Protein AF-A0A972THI5-F1 (afdb_monomer_lite)

Radius of gyration: 24.06 Å; chains: 1; bounding box: 46×53×77 Å

Sequence (154 aa):
IMILATMARWTAFFGGGSQDNEDGGGRGAIGLIAMSILAPIAAMLIQMAISRSREYLADATGARLAGNPEGLANALEKLGALSRRLPLKANPSTAHMFIVNPLSGGSMMNLFSTHPPLQERIARLRDGKTDLPIEGEEDRGRKEAEAMWRHLSK

Foldseek 3Di:
DVVVVVVVVCCCVLVVPDDDDDPDPPPSVVVSVVCVVVVVVVVLVVLLVVLAVVVLLVLLVVCVVVVHLLVSLVVLVVVQVVLLVDQDPDDPVCQQVDPDRSDPDDDVVCSVHSYHPSVVSSVCSVVVVSVDPCPVVVVVVVVVVVVVVVVVVD

Secondary structure (DSSP, 8-state):
-HHHHHHHHHHHHHHTT-S--SS-TTHHHHHHHHHHHHHHHHHHHHHHHHHHHHHHHHHHHHHHHHT-HHHHHHHHHHHHHHHHHS-----GGGGGGSSS------GGGGSS-SS--HHHHHHHHHTT----TTHHHHHHHHHHHHHHHHHHT-

pLDDT: mean 74.89, std 13.31, range [41.81, 92.62]

Structure (mmCIF, N/CA/C/O backbone):
data_AF-A0A972THI5-F1
#
_entry.id   AF-A0A972THI5-F1
#
loop_
_atom_site.group_PDB
_atom_site.id
_atom_site.type_symbol
_atom_site.label_atom_id
_atom_site.label_alt_id
_atom_site.label_comp_id
_atom_site.label_asym_id
_atom_site.label_entity_id
_atom_site.label_seq_id
_atom_site.pdbx_PDB_ins_code
_atom_site.Cartn_x
_atom_site.Cartn_y
_atom_site.Cartn_z
_atom_site.occupancy
_atom_site.B_iso_or_equiv
_atom_site.auth_seq_id
_atom_site.auth_comp_id
_atom_site.auth_asym_id
_atom_site.auth_atom_id
_atom_site.pdbx_PDB_model_num
ATOM 1 N N . ILE A 1 1 ? 27.566 -4.077 -4.478 1.00 56.78 1 ILE A N 1
ATOM 2 C CA . ILE A 1 1 ? 28.054 -5.416 -4.903 1.00 56.78 1 ILE A CA 1
ATOM 3 C C . ILE A 1 1 ? 26.961 -6.190 -5.653 1.00 56.78 1 ILE A C 1
ATOM 5 O O . ILE A 1 1 ? 27.181 -6.514 -6.811 1.00 56.78 1 ILE A O 1
ATOM 9 N N . MET A 1 2 ? 25.756 -6.370 -5.089 1.00 74.44 2 MET A N 1
ATOM 10 C CA . MET A 1 2 ? 24.637 -7.061 -5.770 1.00 74.44 2 MET A CA 1
ATOM 11 C C . MET A 1 2 ? 24.221 -6.442 -7.116 1.00 74.44 2 MET A C 1
ATOM 13 O O . MET A 1 2 ? 23.937 -7.171 -8.052 1.00 74.44 2 MET A O 1
ATOM 17 N N . ILE A 1 3 ? 24.243 -5.111 -7.253 1.00 72.81 3 ILE A N 1
ATOM 18 C CA . ILE A 1 3 ? 23.869 -4.424 -8.505 1.00 72.81 3 ILE A CA 1
ATOM 19 C C . ILE A 1 3 ? 24.791 -4.791 -9.673 1.00 72.81 3 ILE A C 1
ATOM 21 O O . ILE A 1 3 ? 24.296 -5.058 -10.761 1.00 72.81 3 ILE A O 1
ATOM 25 N N . LEU A 1 4 ? 26.105 -4.881 -9.447 1.00 70.62 4 LEU A N 1
ATOM 26 C CA . LEU A 1 4 ? 27.063 -5.262 -10.492 1.00 70.62 4 LEU A CA 1
ATOM 27 C C . LEU A 1 4 ? 26.907 -6.733 -10.893 1.00 70.62 4 LEU A C 1
ATOM 29 O O . LEU A 1 4 ? 26.981 -7.046 -12.074 1.00 70.62 4 LEU A O 1
ATOM 33 N N . ALA A 1 5 ? 26.628 -7.619 -9.931 1.00 77.25 5 ALA A N 1
ATOM 34 C CA . ALA A 1 5 ? 26.352 -9.030 -10.201 1.00 77.25 5 ALA A CA 1
ATOM 35 C C . ALA A 1 5 ? 25.033 -9.221 -10.966 1.00 77.25 5 ALA A C 1
ATOM 37 O O . ALA A 1 5 ? 24.966 -10.013 -11.903 1.00 77.25 5 ALA A O 1
ATOM 38 N N . THR A 1 6 ? 23.998 -8.457 -10.607 1.00 75.62 6 THR A N 1
ATOM 39 C CA . THR A 1 6 ? 22.728 -8.427 -11.333 1.00 75.62 6 THR A CA 1
ATOM 40 C C . THR A 1 6 ? 22.963 -7.923 -12.750 1.00 75.62 6 THR A C 1
ATOM 42 O O . THR A 1 6 ? 22.616 -8.629 -13.687 1.00 75.62 6 THR A O 1
ATOM 45 N N . MET A 1 7 ? 23.630 -6.778 -12.925 1.00 72.62 7 MET A N 1
ATOM 46 C CA . MET A 1 7 ? 23.964 -6.244 -14.248 1.00 72.62 7 MET A CA 1
ATOM 47 C C . MET A 1 7 ? 24.742 -7.265 -15.076 1.00 72.62 7 MET A C 1
ATOM 49 O O . MET A 1 7 ? 24.259 -7.614 -16.138 1.00 72.62 7 MET A O 1
ATOM 53 N N . ALA A 1 8 ? 25.835 -7.840 -14.567 1.00 78.38 8 ALA A N 1
ATOM 54 C CA . ALA A 1 8 ? 26.617 -8.859 -15.270 1.00 78.38 8 ALA A CA 1
ATOM 55 C C . ALA A 1 8 ? 25.803 -10.114 -15.639 1.00 78.38 8 ALA A C 1
ATOM 57 O O . ALA A 1 8 ? 25.977 -10.656 -16.727 1.00 78.38 8 ALA A O 1
ATOM 58 N N . ARG A 1 9 ? 24.881 -10.560 -14.772 1.00 72.69 9 ARG A N 1
ATOM 59 C CA . ARG A 1 9 ? 23.962 -11.672 -15.063 1.00 72.69 9 ARG A CA 1
ATOM 60 C C . ARG A 1 9 ? 23.017 -11.319 -16.210 1.00 72.69 9 ARG A C 1
ATOM 62 O O . ARG A 1 9 ? 22.859 -12.129 -17.116 1.00 72.69 9 ARG A O 1
ATOM 69 N N . TRP A 1 10 ? 22.420 -10.127 -16.205 1.00 72.38 10 TRP A N 1
ATOM 70 C CA . TRP A 1 10 ? 21.588 -9.669 -17.321 1.00 72.38 10 TRP A CA 1
ATOM 71 C C . TRP A 1 10 ? 22.442 -9.484 -18.590 1.00 72.38 10 TRP A C 1
ATOM 73 O O . TRP A 1 10 ? 22.046 -9.946 -19.650 1.00 72.38 10 TRP A O 1
ATOM 83 N N . THR A 1 11 ? 23.663 -8.952 -18.513 1.00 68.44 11 THR A N 1
ATOM 84 C CA . THR A 1 11 ? 24.560 -8.841 -19.679 1.00 68.44 11 THR A CA 1
ATOM 85 C C . THR A 1 11 ? 24.966 -10.204 -20.242 1.00 68.44 11 THR A C 1
ATOM 87 O O . THR A 1 11 ? 25.082 -10.344 -21.450 1.00 68.44 11 THR A O 1
ATOM 90 N N . ALA A 1 12 ? 25.139 -11.232 -19.411 1.00 72.50 12 ALA A N 1
ATOM 91 C CA . ALA A 1 12 ? 25.428 -12.588 -19.878 1.00 72.50 12 ALA A CA 1
ATOM 92 C C . ALA A 1 12 ? 24.200 -13.256 -20.523 1.00 72.50 12 ALA A C 1
ATOM 94 O O . ALA A 1 12 ? 24.323 -13.877 -21.574 1.00 72.50 12 ALA A O 1
ATOM 95 N N . PHE A 1 13 ? 23.007 -13.087 -19.940 1.00 66.00 13 PHE A N 1
ATOM 96 C CA . PHE A 1 13 ? 21.758 -13.636 -20.487 1.00 66.00 13 PHE A CA 1
ATOM 97 C C . PHE A 1 13 ? 21.256 -12.898 -21.744 1.00 66.00 13 PHE A C 1
ATOM 99 O O . PHE A 1 13 ? 20.656 -13.530 -22.608 1.00 66.00 13 PHE A O 1
ATOM 106 N N . PHE A 1 14 ? 21.494 -11.585 -21.859 1.00 65.62 14 PHE A N 1
ATOM 107 C CA . PHE A 1 14 ? 20.997 -10.734 -22.956 1.00 65.62 14 PHE A CA 1
ATOM 108 C C . PHE A 1 14 ? 22.078 -10.276 -23.945 1.00 65.62 14 PHE A C 1
ATOM 110 O O . PHE A 1 14 ? 21.753 -9.822 -25.035 1.00 65.62 14 PHE A O 1
ATOM 117 N N . GLY A 1 15 ? 23.356 -10.376 -23.586 1.00 57.19 15 GLY A N 1
ATOM 118 C CA . GLY A 1 15 ? 24.498 -9.976 -24.417 1.00 57.19 15 GLY A CA 1
ATOM 119 C C . GLY A 1 15 ? 25.431 -11.127 -24.806 1.00 57.19 15 GLY A C 1
ATOM 120 O O . GLY A 1 15 ? 26.297 -10.936 -25.651 1.00 57.19 15 GLY A O 1
ATOM 121 N N . GLY A 1 16 ? 25.251 -12.332 -24.253 1.00 54.84 16 GLY A N 1
ATOM 122 C CA . GLY A 1 16 ? 26.074 -13.517 -24.539 1.00 54.84 16 GLY A CA 1
ATOM 123 C C . GLY A 1 16 ? 25.709 -14.277 -25.821 1.00 54.84 16 GLY A C 1
ATOM 124 O O . GLY A 1 16 ? 25.916 -15.482 -25.883 1.00 54.84 16 GLY A O 1
ATOM 125 N N . GLY A 1 17 ? 25.119 -13.605 -26.815 1.00 56.00 17 GLY A N 1
ATOM 126 C CA .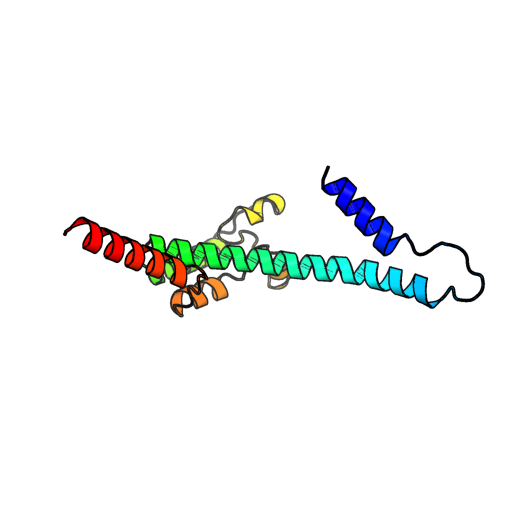 GLY A 1 17 ? 24.663 -14.204 -28.078 1.00 56.00 17 GLY A CA 1
ATOM 127 C C . GLY A 1 17 ? 25.546 -13.914 -29.295 1.00 56.00 17 GLY A C 1
ATOM 128 O O . GLY A 1 17 ? 25.106 -14.165 -30.412 1.00 56.00 17 GLY A O 1
ATOM 129 N N . SER A 1 18 ? 26.752 -13.374 -29.103 1.00 51.00 18 SER A N 1
ATOM 130 C CA . SER A 1 18 ? 27.731 -13.175 -30.179 1.00 51.00 18 SER A CA 1
ATOM 131 C C . SER A 1 18 ? 28.964 -14.018 -29.906 1.00 51.00 18 SER A C 1
ATOM 133 O O . SER A 1 18 ? 29.990 -13.510 -29.461 1.00 51.00 18 SER A O 1
ATOM 135 N N . GLN A 1 19 ? 28.857 -15.316 -30.156 1.00 61.16 19 GLN A N 1
ATOM 136 C CA . GLN A 1 19 ? 30.035 -16.123 -30.413 1.00 61.16 19 GLN A CA 1
ATOM 137 C C . GLN A 1 19 ? 29.778 -16.866 -31.712 1.00 61.16 19 GLN A C 1
ATOM 139 O O . GLN A 1 19 ? 28.827 -17.639 -31.785 1.00 61.16 19 GLN A O 1
ATOM 144 N N . ASP A 1 20 ? 30.563 -16.489 -32.722 1.00 57.47 20 ASP A N 1
ATOM 145 C CA . ASP A 1 20 ? 30.874 -17.220 -33.945 1.00 57.47 20 ASP A CA 1
ATOM 146 C C . ASP A 1 20 ? 29.826 -18.234 -34.380 1.00 57.47 20 ASP A C 1
ATOM 148 O O . ASP A 1 20 ? 29.766 -19.322 -33.824 1.00 57.47 20 ASP A O 1
ATOM 152 N N . ASN A 1 21 ? 29.036 -17.895 -35.395 1.00 41.81 21 ASN A N 1
ATOM 153 C CA . ASN A 1 21 ? 28.734 -18.810 -36.492 1.00 41.81 21 ASN A CA 1
ATOM 154 C C . ASN A 1 21 ? 28.074 -18.003 -37.610 1.00 41.81 21 ASN A C 1
ATOM 156 O O . ASN A 1 21 ? 27.011 -17.395 -37.441 1.00 41.81 21 ASN A O 1
ATOM 160 N N . GLU A 1 22 ? 28.755 -17.989 -38.750 1.00 51.88 22 GLU A N 1
ATOM 161 C CA . GLU A 1 22 ? 28.156 -17.753 -40.053 1.00 51.88 22 GLU A CA 1
ATOM 162 C C . GLU A 1 22 ? 26.862 -18.591 -40.177 1.00 51.88 22 GLU A C 1
ATOM 164 O O . GL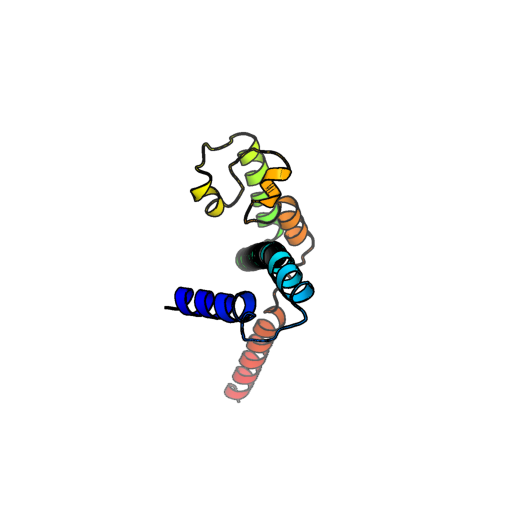U A 1 22 ? 26.774 -19.708 -39.673 1.00 51.88 22 GLU A O 1
ATOM 169 N N . ASP A 1 23 ? 25.836 -18.014 -40.803 1.00 46.16 23 ASP A N 1
ATOM 170 C CA . ASP A 1 23 ? 24.549 -18.649 -41.133 1.00 46.16 23 ASP A CA 1
ATOM 171 C C . ASP A 1 23 ? 23.520 -18.845 -39.997 1.00 46.16 23 ASP A C 1
ATOM 173 O O . ASP A 1 23 ? 23.148 -19.949 -39.605 1.00 46.16 23 ASP A O 1
ATOM 177 N N . GLY A 1 24 ? 22.920 -17.736 -39.538 1.00 46.09 24 GLY A N 1
ATOM 178 C CA . GLY A 1 24 ? 21.673 -17.803 -38.749 1.00 46.09 24 GLY A CA 1
ATOM 179 C C . GLY A 1 24 ? 21.179 -16.519 -38.066 1.00 46.09 24 GLY A C 1
ATOM 180 O O . GLY A 1 24 ? 20.228 -16.568 -37.282 1.00 46.09 24 GLY A O 1
ATOM 181 N N . GLY A 1 25 ? 21.792 -15.364 -38.346 1.00 45.84 25 GLY A N 1
ATOM 182 C CA . GLY A 1 25 ? 21.724 -14.127 -37.545 1.00 45.84 25 GLY A CA 1
ATOM 183 C C . GLY A 1 25 ? 20.392 -13.362 -37.442 1.00 45.84 25 GLY A C 1
ATOM 184 O O . GLY A 1 25 ? 20.380 -12.256 -36.912 1.00 45.84 25 GLY A O 1
ATOM 185 N N . GLY A 1 26 ? 19.259 -13.899 -37.903 1.00 51.91 26 GLY A N 1
ATOM 186 C CA . GLY A 1 26 ? 17.970 -13.189 -37.846 1.00 51.91 26 GLY A CA 1
ATOM 187 C C . GLY A 1 26 ? 17.167 -13.416 -36.559 1.00 51.91 26 GLY A C 1
ATOM 188 O O . GLY A 1 26 ? 16.521 -12.505 -36.049 1.00 51.91 26 GLY A O 1
ATOM 189 N N . ARG A 1 27 ? 17.193 -14.636 -36.005 1.00 55.34 27 ARG A N 1
ATOM 190 C CA . ARG A 1 27 ? 16.281 -15.035 -34.911 1.00 55.34 27 ARG A CA 1
ATOM 191 C C . ARG A 1 27 ? 16.797 -14.679 -33.514 1.00 55.34 27 ARG A C 1
ATOM 193 O O . ARG A 1 27 ? 15.994 -14.326 -32.654 1.00 55.34 27 ARG A O 1
ATOM 200 N N . GLY A 1 28 ? 18.115 -14.709 -33.303 1.00 66.06 28 GLY A N 1
ATOM 201 C CA . GLY A 1 28 ? 18.739 -14.333 -32.028 1.00 66.06 28 GLY A CA 1
ATOM 202 C C . GLY A 1 28 ? 18.599 -12.840 -31.720 1.00 66.06 28 GLY A C 1
ATOM 203 O O . GLY A 1 28 ? 18.157 -12.473 -30.636 1.00 66.06 28 GLY A O 1
ATOM 204 N N . ALA A 1 29 ? 18.868 -11.976 -32.703 1.00 71.31 29 ALA A N 1
ATOM 205 C CA . ALA A 1 29 ? 18.761 -10.525 -32.540 1.00 71.31 29 ALA A CA 1
ATOM 206 C C . ALA A 1 29 ? 17.316 -10.064 -32.264 1.00 71.31 29 ALA A C 1
ATOM 208 O O . ALA A 1 29 ? 17.086 -9.247 -31.374 1.00 71.31 29 ALA A O 1
ATOM 209 N N . ILE A 1 30 ? 16.328 -10.635 -32.965 1.00 79.06 30 ILE A N 1
ATOM 210 C CA . ILE A 1 30 ? 14.905 -10.337 -32.729 1.00 79.06 30 ILE A CA 1
ATOM 211 C C . ILE A 1 30 ? 14.469 -10.815 -31.337 1.00 79.06 30 ILE A C 1
ATOM 213 O O . ILE A 1 30 ? 13.755 -10.093 -30.644 1.00 79.06 30 ILE A O 1
ATOM 217 N N . GLY A 1 31 ? 14.924 -11.994 -30.896 1.00 79.81 31 GLY A N 1
ATOM 218 C CA . GLY A 1 31 ? 14.641 -12.507 -29.553 1.00 79.81 31 GLY A CA 1
ATOM 219 C C . GLY A 1 31 ? 15.201 -11.614 -28.441 1.00 79.81 31 GLY A C 1
ATOM 220 O O . GLY A 1 31 ? 14.508 -11.346 -27.459 1.00 79.81 31 GLY A O 1
ATOM 221 N N . LEU A 1 32 ? 16.417 -11.089 -28.622 1.00 79.00 32 LEU A N 1
ATOM 222 C CA . LEU A 1 32 ? 17.039 -10.157 -27.678 1.00 79.00 32 LEU A CA 1
ATOM 223 C C . LEU A 1 32 ? 16.296 -8.815 -27.607 1.00 79.00 32 LEU A C 1
ATOM 225 O O . LEU A 1 32 ? 16.068 -8.304 -26.512 1.00 79.00 32 LEU A O 1
ATOM 229 N N . ILE A 1 33 ? 15.858 -8.272 -28.748 1.00 81.31 33 ILE A N 1
ATOM 230 C CA . ILE A 1 33 ? 15.051 -7.040 -28.797 1.00 81.31 33 ILE A CA 1
ATOM 231 C C . ILE A 1 33 ? 13.667 -7.261 -28.172 1.00 81.31 33 ILE A C 1
ATOM 233 O O . ILE A 1 33 ? 13.185 -6.424 -27.413 1.00 81.31 33 ILE A O 1
ATOM 237 N N . ALA A 1 34 ? 13.021 -8.396 -28.443 1.00 85.31 34 ALA A N 1
ATOM 238 C CA . ALA A 1 34 ? 11.735 -8.715 -27.832 1.00 85.31 34 ALA A CA 1
ATOM 239 C C . ALA A 1 34 ? 11.857 -8.808 -26.303 1.00 85.31 34 ALA A C 1
ATOM 241 O O . ALA A 1 34 ? 11.040 -8.245 -25.572 1.00 85.31 34 ALA A O 1
ATOM 242 N N . MET A 1 35 ? 12.907 -9.462 -25.801 1.00 82.75 35 MET A N 1
ATOM 243 C CA . MET A 1 35 ? 13.116 -9.584 -24.362 1.00 82.75 35 MET A CA 1
ATOM 244 C C . MET A 1 35 ? 13.554 -8.286 -23.685 1.00 82.75 35 MET A C 1
ATOM 246 O O . MET A 1 35 ? 13.192 -8.078 -22.528 1.00 82.75 35 MET A O 1
ATOM 250 N N . SER A 1 36 ? 14.268 -7.389 -24.370 1.00 81.31 36 SER A N 1
ATOM 251 C CA . SER A 1 36 ? 14.639 -6.088 -23.796 1.00 81.31 36 SER A CA 1
ATOM 252 C C . SER A 1 36 ? 13.422 -5.206 -23.494 1.00 81.31 36 SER A C 1
ATOM 254 O O . SER A 1 36 ? 13.486 -4.369 -22.597 1.00 81.31 36 SER A O 1
ATOM 256 N N . ILE A 1 37 ? 12.297 -5.437 -24.181 1.00 85.44 37 ILE A N 1
ATOM 257 C CA . ILE A 1 37 ? 11.011 -4.774 -23.927 1.00 85.44 37 ILE A CA 1
ATOM 258 C C . ILE A 1 37 ? 10.169 -5.572 -22.924 1.00 85.44 37 ILE A C 1
ATOM 260 O O . ILE A 1 37 ? 9.610 -5.004 -21.985 1.00 85.44 37 ILE A O 1
ATOM 264 N N . LEU A 1 38 ? 10.075 -6.894 -23.096 1.00 88.12 38 LEU A N 1
ATOM 265 C CA . LEU A 1 38 ? 9.214 -7.737 -22.262 1.00 88.12 38 LEU A CA 1
ATOM 266 C C . LEU A 1 38 ? 9.730 -7.886 -20.826 1.00 88.12 38 LEU A C 1
ATOM 268 O O . LEU A 1 38 ? 8.926 -7.890 -19.893 1.00 88.12 38 LEU A O 1
ATOM 272 N N . ALA A 1 39 ? 11.046 -7.984 -20.622 1.00 86.56 39 ALA A N 1
ATOM 273 C CA . ALA A 1 39 ? 11.615 -8.199 -19.294 1.00 86.56 39 ALA A CA 1
ATOM 274 C C . ALA A 1 39 ? 11.348 -7.026 -18.325 1.00 86.56 39 ALA A C 1
ATOM 276 O O . ALA A 1 39 ? 10.889 -7.296 -17.212 1.00 86.56 39 ALA A O 1
ATOM 277 N N . PRO A 1 40 ? 11.527 -5.740 -18.702 1.00 82.50 40 PRO A N 1
ATOM 278 C CA . PRO A 1 40 ? 11.138 -4.614 -17.851 1.00 82.50 40 PRO A CA 1
ATOM 279 C C . PRO A 1 40 ? 9.646 -4.594 -17.511 1.00 82.50 40 PRO A C 1
ATOM 281 O O . PRO A 1 40 ? 9.290 -4.349 -16.361 1.00 82.50 40 PRO A O 1
ATOM 284 N N . ILE A 1 41 ? 8.770 -4.905 -18.472 1.00 87.06 41 ILE A N 1
ATOM 285 C CA . ILE A 1 41 ? 7.318 -4.956 -18.238 1.00 87.06 41 ILE A CA 1
ATOM 286 C C . ILE A 1 41 ? 6.986 -6.054 -17.223 1.00 87.06 41 ILE A C 1
ATOM 288 O O . ILE A 1 41 ? 6.270 -5.806 -16.252 1.00 87.06 41 ILE A O 1
ATOM 292 N N . ALA A 1 42 ? 7.545 -7.254 -17.399 1.00 87.44 42 ALA A N 1
ATOM 293 C CA . ALA A 1 42 ? 7.367 -8.353 -16.456 1.00 87.44 42 ALA A CA 1
ATOM 294 C C . ALA A 1 42 ? 7.882 -7.982 -15.055 1.00 87.44 42 ALA A C 1
ATOM 296 O O . ALA A 1 42 ? 7.184 -8.196 -14.063 1.00 87.44 42 ALA A O 1
ATOM 297 N N . ALA A 1 43 ? 9.062 -7.362 -14.967 1.00 85.06 43 ALA A N 1
ATOM 298 C CA . ALA A 1 43 ? 9.628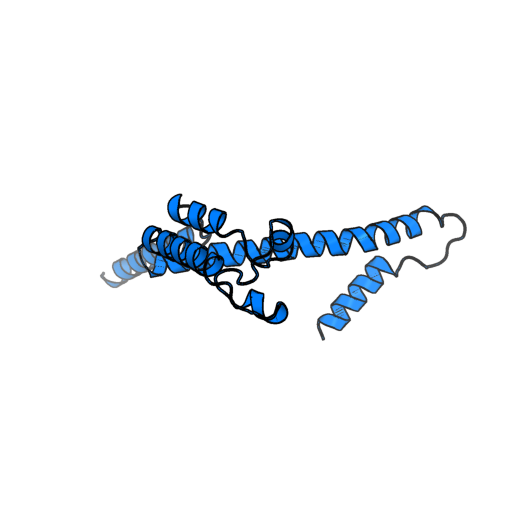 -6.894 -13.707 1.00 85.06 43 ALA A CA 1
ATOM 299 C C . ALA A 1 43 ? 8.729 -5.851 -13.019 1.00 85.06 43 ALA A C 1
ATOM 301 O O . ALA A 1 43 ? 8.472 -5.971 -11.822 1.00 85.06 43 ALA A O 1
ATOM 302 N N . MET A 1 44 ? 8.187 -4.881 -13.766 1.00 83.00 44 MET A N 1
ATOM 303 C CA . MET A 1 44 ? 7.239 -3.888 -13.245 1.00 83.00 44 MET A CA 1
ATOM 304 C C . MET A 1 44 ? 5.971 -4.547 -12.691 1.00 83.00 44 MET A C 1
ATOM 306 O O . MET A 1 44 ? 5.531 -4.210 -11.591 1.00 83.00 44 MET A O 1
ATOM 310 N N . LEU A 1 45 ? 5.390 -5.510 -13.416 1.00 84.12 45 LEU A N 1
ATOM 311 C CA . LEU A 1 45 ? 4.196 -6.237 -12.970 1.00 84.12 45 LEU A CA 1
ATOM 312 C C . LEU A 1 45 ? 4.454 -7.017 -11.676 1.00 84.12 45 LEU A C 1
ATOM 314 O O . LEU A 1 45 ? 3.653 -6.935 -10.742 1.00 84.12 45 LEU A O 1
ATOM 318 N N . ILE A 1 46 ? 5.583 -7.728 -11.602 1.00 85.12 46 ILE A N 1
ATOM 319 C CA . ILE A 1 46 ? 5.992 -8.482 -10.411 1.00 85.12 46 ILE A CA 1
ATOM 320 C C . ILE A 1 46 ? 6.225 -7.532 -9.234 1.00 85.12 46 ILE A C 1
ATOM 322 O O . ILE A 1 46 ? 5.698 -7.761 -8.147 1.00 85.12 46 ILE A O 1
ATOM 326 N N . GLN A 1 47 ? 6.956 -6.434 -9.442 1.00 81.38 47 GLN A N 1
ATOM 327 C CA . GLN A 1 47 ? 7.222 -5.445 -8.398 1.00 81.38 47 GLN A CA 1
ATOM 328 C C . GLN A 1 47 ? 5.922 -4.840 -7.853 1.00 81.38 47 GLN A C 1
ATOM 330 O O . GLN A 1 47 ? 5.751 -4.740 -6.637 1.00 81.38 47 GLN A O 1
ATOM 335 N N . MET A 1 48 ? 4.973 -4.498 -8.730 1.00 81.19 48 MET A N 1
ATOM 336 C CA . MET A 1 48 ? 3.651 -4.027 -8.316 1.00 81.19 48 MET A CA 1
ATOM 337 C C . MET A 1 48 ? 2.870 -5.095 -7.541 1.00 81.19 48 MET A C 1
ATOM 339 O O . MET A 1 48 ? 2.231 -4.776 -6.539 1.00 81.19 48 MET A O 1
ATOM 343 N N . ALA A 1 49 ? 2.914 -6.358 -7.973 1.00 82.56 49 ALA A N 1
ATOM 344 C CA . ALA A 1 49 ? 2.243 -7.458 -7.282 1.00 82.56 49 ALA A CA 1
ATOM 345 C C . ALA A 1 49 ? 2.817 -7.693 -5.873 1.00 82.56 49 ALA A C 1
ATOM 347 O O . ALA A 1 49 ? 2.053 -7.851 -4.918 1.00 82.56 49 ALA A O 1
ATOM 348 N N . ILE A 1 50 ? 4.144 -7.643 -5.722 1.00 82.06 50 ILE A N 1
ATOM 349 C CA . ILE A 1 50 ? 4.822 -7.751 -4.423 1.00 82.06 50 ILE A CA 1
ATOM 350 C C . ILE A 1 50 ? 4.441 -6.570 -3.523 1.00 82.06 50 ILE A C 1
ATOM 352 O O . ILE A 1 50 ? 4.088 -6.780 -2.364 1.00 82.06 50 ILE A O 1
ATOM 356 N N . SER A 1 51 ? 4.460 -5.340 -4.051 1.00 82.81 51 SER A N 1
ATOM 357 C CA . SER A 1 51 ? 4.080 -4.139 -3.294 1.00 82.81 51 SER A CA 1
ATOM 358 C C . SER A 1 51 ? 2.650 -4.240 -2.754 1.00 82.81 51 SER A C 1
ATOM 360 O O . SER A 1 51 ? 2.425 -4.077 -1.557 1.00 82.81 51 SER A O 1
ATOM 362 N N . ARG A 1 52 ? 1.691 -4.628 -3.609 1.00 83.12 52 ARG A N 1
ATOM 363 C CA . ARG A 1 52 ? 0.292 -4.844 -3.202 1.00 83.12 52 ARG A CA 1
ATOM 364 C C . ARG A 1 52 ? 0.147 -5.937 -2.146 1.00 83.12 52 ARG A C 1
ATOM 366 O O . ARG A 1 52 ? -0.573 -5.744 -1.174 1.00 83.12 52 ARG A O 1
ATOM 373 N N . SER A 1 53 ? 0.854 -7.055 -2.307 1.00 84.81 53 SER A N 1
ATOM 374 C CA . SER A 1 53 ? 0.807 -8.163 -1.343 1.00 84.81 53 SER A CA 1
ATOM 375 C C . SER A 1 53 ? 1.299 -7.732 0.042 1.00 84.81 53 SER A C 1
ATOM 377 O O . SER A 1 53 ? 0.687 -8.084 1.046 1.00 84.81 53 SER A O 1
ATOM 379 N N . ARG A 1 54 ? 2.362 -6.918 0.108 1.00 86.12 54 ARG A N 1
ATOM 380 C CA . ARG A 1 54 ? 2.875 -6.369 1.374 1.00 86.12 54 ARG A CA 1
ATOM 381 C C . ARG A 1 54 ? 1.879 -5.434 2.055 1.00 86.12 54 ARG A C 1
ATOM 383 O O . ARG A 1 54 ? 1.721 -5.523 3.267 1.00 86.12 54 ARG A O 1
ATOM 390 N N . GLU A 1 55 ? 1.197 -4.584 1.292 1.00 84.94 55 GLU A N 1
ATOM 391 C CA . GLU A 1 55 ? 0.159 -3.693 1.828 1.00 84.94 55 GLU A CA 1
ATOM 392 C C . GLU A 1 55 ? -1.024 -4.470 2.412 1.00 84.94 55 GLU A C 1
ATOM 394 O O . GLU A 1 55 ? -1.469 -4.174 3.517 1.00 84.94 55 GLU A O 1
ATOM 399 N N . TYR A 1 56 ? -1.485 -5.526 1.736 1.00 86.75 56 TYR A N 1
ATOM 400 C CA . TYR A 1 56 ? -2.566 -6.364 2.264 1.00 86.75 56 TYR A CA 1
ATOM 401 C C . TYR A 1 56 ? -2.173 -7.098 3.550 1.00 86.75 56 TYR A C 1
ATOM 403 O O . TYR A 1 56 ? -2.972 -7.171 4.482 1.00 86.75 56 TYR A O 1
ATOM 411 N N . LEU A 1 57 ? -0.938 -7.604 3.632 1.00 87.00 57 LEU A N 1
ATOM 412 C CA . LEU A 1 57 ? -0.416 -8.202 4.863 1.00 87.00 57 LEU A CA 1
ATOM 413 C C . LEU A 1 57 ? -0.346 -7.175 6.002 1.00 87.00 57 LEU A C 1
ATOM 415 O O . LEU A 1 57 ? -0.666 -7.507 7.144 1.00 87.00 57 LEU A O 1
ATOM 419 N N . ALA A 1 58 ? 0.045 -5.934 5.703 1.00 86.62 58 ALA A N 1
ATOM 420 C CA . ALA A 1 58 ? 0.090 -4.857 6.685 1.00 86.62 58 ALA A CA 1
ATOM 421 C C . ALA A 1 58 ? -1.314 -4.499 7.199 1.00 86.62 58 ALA A C 1
ATOM 423 O O . ALA A 1 58 ? -1.505 -4.410 8.410 1.00 86.62 58 ALA A O 1
ATOM 424 N N . ASP A 1 59 ? -2.301 -4.377 6.309 1.00 88.31 59 ASP A N 1
ATOM 425 C CA . ASP A 1 59 ? -3.699 -4.117 6.672 1.00 88.31 59 ASP A CA 1
ATOM 426 C C . ASP A 1 59 ? -4.278 -5.230 7.548 1.00 88.31 59 ASP A C 1
ATOM 428 O O . ASP A 1 59 ? -4.890 -4.962 8.581 1.00 88.31 59 ASP A O 1
ATOM 432 N N . ALA A 1 60 ? -4.037 -6.487 7.172 1.00 87.31 60 ALA A N 1
ATOM 433 C CA . ALA A 1 60 ? -4.495 -7.646 7.925 1.00 87.31 60 ALA A CA 1
ATOM 434 C C . ALA A 1 60 ? -3.835 -7.743 9.309 1.00 87.31 60 ALA A C 1
ATOM 436 O O . ALA A 1 60 ? -4.507 -7.998 10.310 1.00 87.31 60 ALA A O 1
ATOM 437 N N . THR A 1 61 ? -2.529 -7.486 9.386 1.00 87.31 61 THR A N 1
ATOM 438 C CA . THR A 1 61 ? -1.796 -7.458 10.658 1.00 87.31 61 THR A CA 1
ATOM 439 C C . THR A 1 61 ? -2.278 -6.304 11.539 1.00 87.31 61 THR A C 1
ATOM 441 O O . THR A 1 61 ? -2.529 -6.498 12.726 1.00 87.31 61 THR A O 1
ATOM 444 N N . GLY A 1 62 ? -2.473 -5.114 10.965 1.00 87.06 62 GLY A N 1
ATOM 445 C CA . GLY A 1 62 ? -2.988 -3.942 11.670 1.00 87.06 62 GLY A CA 1
ATOM 446 C C . GLY A 1 62 ? -4.408 -4.150 12.197 1.00 87.06 62 GLY A C 1
ATOM 447 O O . GLY A 1 62 ? -4.688 -3.822 13.347 1.00 87.06 62 GLY A O 1
ATOM 448 N N . ALA A 1 63 ? -5.286 -4.765 11.401 1.00 89.12 63 ALA A N 1
ATOM 449 C CA . ALA A 1 63 ? -6.636 -5.131 11.819 1.00 89.12 63 ALA A CA 1
ATOM 450 C C . ALA A 1 63 ? -6.632 -6.133 12.982 1.00 89.12 63 ALA A C 1
ATOM 452 O O . ALA A 1 63 ? -7.392 -5.960 13.936 1.00 89.12 63 ALA A O 1
ATOM 453 N N . ARG A 1 64 ? -5.749 -7.142 12.928 1.00 84.25 64 ARG A N 1
ATOM 454 C CA . ARG A 1 64 ? -5.573 -8.138 13.996 1.00 84.25 64 ARG A CA 1
ATOM 455 C C . ARG A 1 64 ? -5.074 -7.494 15.287 1.00 84.25 64 ARG A C 1
ATOM 457 O O . ARG A 1 64 ? -5.645 -7.745 16.342 1.00 84.25 64 ARG A O 1
ATOM 464 N N . LEU A 1 65 ? -4.061 -6.632 15.200 1.00 85.12 65 LEU A N 1
ATOM 465 C CA . LEU A 1 65 ? -3.523 -5.904 16.354 1.00 85.12 65 LEU A CA 1
ATOM 466 C C . LEU A 1 65 ? -4.554 -4.953 16.973 1.00 85.12 65 LEU A C 1
ATOM 468 O O . LEU A 1 65 ? -4.635 -4.845 18.192 1.00 85.12 65 LEU A O 1
ATOM 472 N N . ALA A 1 66 ? -5.354 -4.277 16.146 1.00 86.25 66 ALA A N 1
ATOM 473 C CA . ALA A 1 66 ? -6.407 -3.380 16.613 1.00 86.25 66 ALA A CA 1
ATOM 474 C C . ALA A 1 66 ? -7.655 -4.119 17.131 1.00 86.25 66 ALA A C 1
ATOM 476 O O . ALA A 1 66 ? -8.506 -3.500 17.767 1.00 86.25 66 ALA A O 1
ATOM 477 N N . GLY A 1 67 ? -7.808 -5.411 16.817 1.00 85.69 67 GLY A N 1
ATOM 478 C CA . GLY A 1 67 ? -8.982 -6.218 17.161 1.00 85.69 67 GLY A CA 1
ATOM 479 C C . GLY A 1 67 ? -10.288 -5.769 16.490 1.00 85.69 67 GLY A C 1
ATOM 480 O O . GLY A 1 67 ? -11.355 -6.261 16.844 1.00 85.69 67 GLY A O 1
ATOM 481 N N . ASN A 1 68 ? -10.230 -4.822 15.548 1.00 86.19 68 ASN A N 1
ATOM 482 C CA . ASN A 1 68 ? -11.404 -4.246 14.897 1.00 86.19 68 ASN A CA 1
ATOM 483 C C . ASN A 1 68 ? -11.128 -3.944 13.409 1.00 86.19 68 ASN A C 1
ATOM 485 O O . ASN A 1 68 ? -10.792 -2.804 13.061 1.00 86.19 68 ASN A O 1
ATOM 489 N N . PRO A 1 69 ? -11.277 -4.945 12.518 1.00 88.12 69 PRO A N 1
ATOM 490 C CA . PRO A 1 69 ? -11.098 -4.758 11.077 1.00 88.12 69 PRO A CA 1
ATOM 491 C C . PRO A 1 69 ? -12.040 -3.695 10.494 1.00 88.12 69 PRO A C 1
ATOM 493 O O . PRO A 1 69 ? -11.621 -2.910 9.643 1.00 88.12 69 PRO A O 1
ATOM 496 N N . GLU A 1 70 ? -13.277 -3.593 10.993 1.00 89.31 70 GLU A N 1
ATOM 497 C CA . GLU A 1 70 ? -14.229 -2.577 10.526 1.00 89.31 70 GLU A CA 1
ATOM 498 C C . GLU A 1 70 ? -13.847 -1.158 10.953 1.00 89.31 70 GLU A C 1
ATOM 500 O O . GLU A 1 70 ? -14.026 -0.191 10.210 1.00 89.31 70 GLU A O 1
ATOM 505 N N . GLY A 1 71 ? -13.270 -1.003 12.143 1.00 89.88 71 GLY A N 1
ATOM 506 C CA . GLY A 1 71 ? -12.703 0.266 12.590 1.00 89.88 71 GLY A CA 1
ATOM 507 C C . GLY A 1 71 ? -11.616 0.760 11.633 1.00 89.88 71 GLY A C 1
ATOM 508 O O . GLY A 1 71 ? -11.624 1.929 11.236 1.00 89.88 71 GLY A O 1
ATOM 509 N N . LEU A 1 72 ? -10.731 -0.144 11.201 1.00 89.56 72 LEU A N 1
ATOM 510 C CA . LEU A 1 72 ? -9.679 0.162 10.234 1.00 89.56 72 LEU A CA 1
ATOM 511 C C . LEU A 1 72 ? -10.250 0.481 8.842 1.00 89.56 72 LEU A C 1
ATOM 513 O O . LEU A 1 72 ? -9.849 1.475 8.233 1.00 89.56 72 LEU A O 1
ATOM 517 N N . ALA A 1 73 ? -11.228 -0.292 8.365 1.00 91.31 73 ALA A N 1
ATOM 518 C CA . ALA A 1 73 ? -11.909 -0.040 7.094 1.00 91.31 73 ALA A CA 1
ATOM 519 C C . ALA A 1 73 ? -12.562 1.356 7.062 1.00 91.31 73 ALA A C 1
ATOM 521 O O . ALA A 1 73 ? -12.352 2.132 6.126 1.00 91.31 73 ALA A O 1
ATOM 522 N N . ASN A 1 74 ? -13.282 1.719 8.126 1.00 92.00 74 ASN A N 1
ATOM 523 C CA . ASN A 1 74 ? -13.906 3.034 8.270 1.00 92.00 74 ASN A CA 1
ATOM 524 C C . ASN A 1 74 ? -12.877 4.172 8.364 1.00 92.00 74 ASN A C 1
ATOM 526 O O . ASN A 1 74 ? -13.113 5.269 7.850 1.00 92.00 74 ASN A O 1
ATOM 530 N N . ALA A 1 75 ? -11.730 3.941 9.009 1.00 90.62 75 ALA A N 1
ATOM 531 C CA . ALA A 1 75 ? -10.645 4.918 9.061 1.00 90.62 75 ALA A CA 1
ATOM 532 C C . ALA A 1 75 ? -10.062 5.182 7.664 1.00 90.62 75 ALA A C 1
ATOM 534 O O . ALA A 1 75 ? -9.922 6.341 7.266 1.00 90.62 75 ALA A O 1
ATOM 535 N N . LEU A 1 76 ? -9.795 4.124 6.892 1.00 89.38 76 LEU A N 1
ATOM 536 C CA . LEU A 1 76 ? -9.322 4.233 5.510 1.00 89.38 76 LEU A CA 1
ATOM 537 C C . LEU A 1 76 ? -10.330 4.967 4.619 1.00 89.38 76 LEU A C 1
ATOM 539 O O . LEU A 1 76 ? -9.940 5.843 3.846 1.00 89.38 76 LEU A O 1
ATOM 543 N N . GLU A 1 77 ? -11.624 4.682 4.765 1.00 90.38 77 GLU A N 1
ATOM 544 C CA . GLU A 1 77 ? -12.685 5.372 4.028 1.00 90.38 77 GLU A CA 1
ATOM 545 C C . GLU A 1 77 ? -12.697 6.883 4.315 1.00 90.38 77 GLU A C 1
ATOM 547 O O . GLU A 1 77 ? -12.711 7.701 3.386 1.00 90.38 77 GLU A O 1
ATOM 552 N N . LYS A 1 78 ? -12.597 7.268 5.595 1.00 89.00 78 LYS A N 1
ATOM 553 C CA . LYS A 1 78 ? -12.504 8.676 6.014 1.00 89.00 78 LYS A CA 1
ATOM 554 C C . LYS A 1 78 ? -11.248 9.354 5.466 1.00 89.00 78 LYS A C 1
ATOM 556 O O . LYS A 1 78 ? -11.344 10.471 4.957 1.00 89.00 78 LYS A O 1
ATOM 561 N N . LEU A 1 79 ? -10.093 8.687 5.513 1.00 86.38 79 LEU A N 1
ATOM 562 C CA . LEU A 1 79 ? -8.838 9.210 4.961 1.00 86.38 79 LEU A CA 1
ATOM 563 C C . LEU A 1 79 ? -8.934 9.430 3.447 1.00 86.38 79 LEU A C 1
ATOM 565 O O . LEU A 1 79 ? -8.556 10.492 2.954 1.00 86.38 79 LEU A O 1
ATOM 569 N N . GLY A 1 80 ? -9.503 8.476 2.708 1.00 84.31 80 GLY A N 1
ATOM 570 C CA . GLY A 1 80 ? -9.733 8.603 1.267 1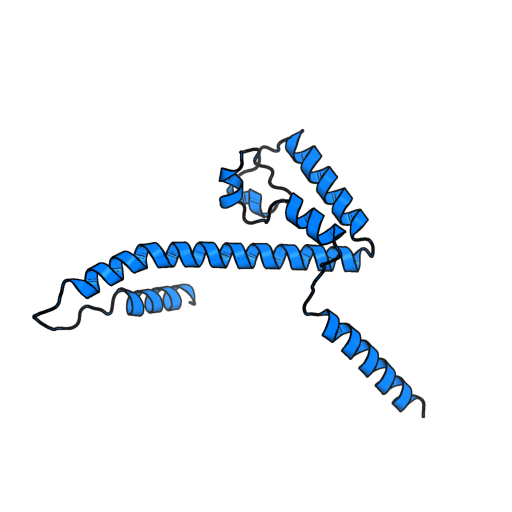.00 84.31 80 GLY A CA 1
ATOM 571 C C . GLY A 1 80 ? -10.710 9.716 0.897 1.00 84.31 80 GLY A C 1
ATOM 572 O O . GLY A 1 80 ? -10.539 10.402 -0.113 1.00 84.31 80 GLY A O 1
ATOM 573 N N . ALA A 1 81 ? -11.756 9.914 1.698 1.00 85.06 81 ALA A N 1
ATOM 574 C CA . ALA A 1 81 ? -12.689 11.019 1.515 1.00 85.06 81 ALA A CA 1
ATOM 575 C C . ALA A 1 81 ? -12.022 12.380 1.779 1.00 85.06 81 ALA A C 1
ATOM 577 O O . ALA A 1 81 ? -12.181 13.299 0.976 1.00 85.06 81 ALA A O 1
ATOM 578 N N . LEU A 1 82 ? -11.247 12.503 2.861 1.00 83.25 82 LEU A N 1
ATOM 579 C CA . LEU A 1 82 ? -10.549 13.740 3.220 1.00 83.25 82 LEU A CA 1
ATOM 580 C C . LEU A 1 82 ? -9.435 14.091 2.235 1.00 83.25 82 LEU A C 1
ATOM 582 O O . LEU A 1 82 ? -9.366 15.234 1.800 1.00 83.25 82 LEU A O 1
ATOM 586 N N . SER A 1 83 ? -8.625 13.115 1.822 1.00 79.75 83 SER A N 1
ATOM 587 C CA . SER A 1 83 ? -7.539 13.317 0.855 1.00 79.75 83 SER A CA 1
ATOM 588 C C . SER A 1 83 ? -8.045 13.861 -0.488 1.00 79.75 83 SER A C 1
ATOM 590 O O . SER A 1 83 ? -7.412 14.730 -1.081 1.00 79.75 83 SER A O 1
ATOM 592 N N . ARG A 1 84 ? -9.235 13.429 -0.932 1.00 77.62 84 ARG A N 1
ATOM 593 C CA . ARG A 1 84 ? -9.881 13.968 -2.142 1.00 77.62 84 ARG A CA 1
ATOM 594 C C . ARG A 1 84 ? -10.421 15.386 -1.964 1.00 77.62 84 ARG A C 1
ATOM 596 O O . ARG A 1 84 ? -10.426 16.150 -2.921 1.00 77.62 84 ARG A O 1
ATOM 603 N N . ARG A 1 85 ? -10.900 15.730 -0.766 1.00 79.75 85 ARG A N 1
ATOM 604 C CA . ARG A 1 85 ? -11.439 17.067 -0.457 1.00 79.75 85 ARG A CA 1
ATOM 605 C C . ARG A 1 85 ? -10.338 18.101 -0.223 1.00 79.75 85 ARG A C 1
ATOM 607 O O . ARG A 1 85 ? -10.524 19.264 -0.558 1.00 79.75 85 ARG A O 1
ATOM 614 N N . LEU A 1 86 ? -9.218 17.677 0.355 1.00 79.50 86 LEU A N 1
ATOM 615 C CA . LEU A 1 86 ? -8.071 18.510 0.707 1.00 79.50 86 LEU A CA 1
ATOM 616 C C . LEU A 1 86 ? -6.794 17.890 0.120 1.00 79.50 86 LEU A C 1
ATOM 618 O O . LEU A 1 86 ? -6.016 17.273 0.854 1.00 79.50 86 LEU A O 1
ATOM 622 N N . PRO A 1 87 ? -6.578 18.012 -1.203 1.00 72.50 87 PRO A N 1
ATOM 623 C CA . PRO A 1 87 ? -5.389 17.467 -1.838 1.00 72.50 87 PRO A CA 1
ATOM 624 C C . PRO A 1 87 ? -4.143 18.183 -1.315 1.00 72.50 87 PRO A C 1
ATOM 626 O O . PRO A 1 87 ? -4.023 19.409 -1.379 1.00 72.50 87 PRO A O 1
ATOM 629 N N . LEU A 1 88 ? -3.196 17.405 -0.798 1.00 73.12 88 LEU A N 1
ATOM 630 C CA . LEU A 1 88 ? -1.900 17.924 -0.383 1.00 73.12 88 LEU A CA 1
ATOM 631 C C . LEU A 1 88 ? -1.034 18.157 -1.620 1.00 73.12 88 LEU A C 1
ATOM 633 O O . LEU A 1 88 ? -0.970 17.318 -2.519 1.00 73.12 88 LEU A O 1
ATOM 637 N N . LYS A 1 89 ? -0.297 19.271 -1.642 1.00 72.75 89 LYS A N 1
ATOM 638 C CA . LYS A 1 89 ? 0.791 19.475 -2.607 1.00 72.75 89 LYS A CA 1
ATOM 639 C C . LYS A 1 89 ? 1.979 18.593 -2.213 1.00 72.75 89 LYS A C 1
ATOM 641 O O . LYS A 1 89 ? 2.940 19.064 -1.613 1.00 72.75 89 LYS A O 1
ATOM 646 N N . ALA A 1 90 ? 1.875 17.300 -2.493 1.00 71.12 90 ALA A N 1
ATOM 647 C CA . ALA A 1 90 ? 2.934 16.331 -2.253 1.00 71.12 90 ALA A CA 1
ATOM 648 C C . ALA A 1 90 ? 3.887 16.254 -3.452 1.00 71.12 90 ALA A C 1
ATOM 650 O O . ALA A 1 90 ? 3.473 16.353 -4.607 1.00 71.12 90 ALA A O 1
ATOM 651 N N . ASN A 1 91 ? 5.172 16.047 -3.171 1.00 77.56 91 ASN A N 1
ATOM 652 C CA . ASN A 1 91 ? 6.145 15.717 -4.202 1.00 77.56 91 ASN A CA 1
ATOM 653 C C . ASN A 1 91 ? 5.884 14.270 -4.672 1.00 77.56 91 ASN A C 1
ATOM 655 O O . ASN A 1 91 ? 5.766 13.385 -3.822 1.00 77.56 91 ASN A O 1
ATOM 659 N N . PRO A 1 92 ? 5.822 13.982 -5.984 1.00 72.44 92 PRO A N 1
ATOM 660 C CA . PRO A 1 92 ? 5.684 12.613 -6.482 1.00 72.44 92 PRO A CA 1
ATOM 661 C C . PRO A 1 92 ? 6.711 11.634 -5.898 1.00 72.44 92 PRO A C 1
ATOM 663 O O . PRO A 1 92 ? 6.370 10.491 -5.600 1.00 72.44 92 PRO A O 1
ATOM 666 N N . SER A 1 93 ? 7.938 12.093 -5.634 1.00 76.94 93 SER A N 1
ATOM 667 C CA . SER A 1 93 ? 8.991 11.277 -5.022 1.00 76.94 93 SER A CA 1
ATOM 668 C C . SER A 1 93 ? 8.686 10.865 -3.583 1.00 76.94 93 SER A C 1
ATOM 670 O O . SER A 1 93 ? 9.239 9.877 -3.118 1.00 76.94 93 SER A O 1
ATOM 672 N N . THR A 1 94 ? 7.814 11.583 -2.870 1.00 77.88 94 THR A N 1
ATOM 673 C CA . THR A 1 94 ? 7.417 11.260 -1.491 1.00 77.88 94 THR A CA 1
ATOM 674 C C . THR A 1 94 ? 6.046 10.595 -1.400 1.00 77.88 94 THR A C 1
ATOM 676 O O . THR A 1 94 ? 5.643 10.200 -0.310 1.00 77.88 94 THR A O 1
ATOM 679 N N . ALA A 1 95 ? 5.341 10.414 -2.522 1.00 73.38 95 ALA A N 1
ATOM 680 C CA . ALA A 1 95 ? 3.979 9.877 -2.547 1.00 73.38 95 ALA A CA 1
ATOM 681 C C . ALA A 1 95 ? 3.862 8.467 -1.932 1.00 73.38 95 ALA A C 1
ATOM 683 O O . ALA A 1 95 ? 2.855 8.163 -1.302 1.00 73.38 95 ALA A O 1
ATOM 684 N N . HIS A 1 96 ? 4.908 7.642 -2.043 1.00 72.31 96 HIS A N 1
ATOM 685 C CA . HIS A 1 96 ? 4.969 6.285 -1.481 1.00 72.31 96 HIS A CA 1
ATOM 686 C C . HIS A 1 96 ? 5.088 6.237 0.057 1.00 72.31 96 HIS A C 1
ATOM 688 O O . HIS A 1 96 ? 5.022 5.160 0.639 1.00 72.31 96 HIS A O 1
ATOM 694 N N . MET A 1 97 ? 5.298 7.378 0.726 1.00 77.88 97 MET A N 1
ATOM 695 C CA . MET A 1 97 ? 5.308 7.467 2.194 1.00 77.88 97 MET A CA 1
ATOM 696 C C . MET A 1 97 ? 3.920 7.766 2.783 1.00 77.88 97 MET A C 1
ATOM 698 O O . MET A 1 97 ? 3.758 7.769 4.002 1.00 77.88 97 MET A O 1
ATOM 702 N N . PHE A 1 98 ? 2.919 8.051 1.945 1.00 76.06 98 PHE A N 1
ATOM 703 C CA . PHE A 1 98 ? 1.573 8.401 2.394 1.00 76.06 98 PHE A CA 1
ATOM 704 C C . PHE A 1 98 ? 0.651 7.179 2.425 1.00 76.06 98 PHE A C 1
ATOM 706 O O . PHE A 1 98 ? 0.669 6.340 1.533 1.00 76.06 98 PHE A O 1
ATOM 713 N N . ILE A 1 99 ? -0.230 7.134 3.429 1.00 77.50 99 ILE A N 1
ATOM 714 C CA . ILE A 1 99 ? -1.225 6.060 3.617 1.00 77.50 99 ILE A CA 1
ATOM 715 C C . ILE A 1 99 ? -2.271 6.047 2.488 1.00 77.50 99 ILE A C 1
ATOM 717 O O . ILE A 1 99 ? -2.769 4.991 2.092 1.00 77.50 99 ILE A O 1
ATOM 721 N N . VAL A 1 100 ? -2.619 7.235 1.986 1.00 74.94 100 VAL A N 1
ATOM 722 C CA . VAL A 1 100 ? -3.530 7.461 0.861 1.00 74.94 100 VAL A CA 1
ATOM 723 C C . VAL A 1 100 ? -2.802 8.338 -0.143 1.00 74.94 100 VAL A C 1
ATOM 725 O O . VAL A 1 100 ? -2.164 9.309 0.260 1.00 74.94 100 VAL A O 1
ATOM 728 N N . ASN A 1 101 ? -2.906 8.012 -1.434 1.00 72.44 101 ASN A N 1
ATOM 729 C CA . ASN A 1 101 ? -2.248 8.780 -2.485 1.00 72.44 101 ASN A CA 1
ATOM 730 C C . ASN A 1 101 ? -2.704 10.259 -2.442 1.00 72.44 101 ASN A C 1
ATOM 732 O O . ASN A 1 101 ? -3.883 10.529 -2.685 1.00 72.44 101 ASN A O 1
ATOM 736 N N . PRO A 1 102 ? -1.797 11.212 -2.146 1.00 64.88 102 PRO A N 1
ATOM 737 C CA . PRO A 1 102 ? -2.133 12.631 -2.053 1.00 64.88 102 PRO A CA 1
ATOM 738 C C . PRO A 1 102 ? -2.293 13.299 -3.427 1.00 64.88 102 PRO A C 1
ATOM 740 O O . PRO A 1 102 ? -2.830 14.404 -3.514 1.00 64.88 102 PRO A O 1
ATOM 743 N N . LEU A 1 103 ? -1.819 12.654 -4.498 1.00 65.75 103 LEU A N 1
ATOM 744 C CA . LEU A 1 103 ? -1.907 13.160 -5.860 1.00 65.75 103 LEU A CA 1
ATOM 745 C C . LEU A 1 103 ? -3.320 12.909 -6.392 1.00 65.75 103 LEU A C 1
ATOM 747 O O . LEU A 1 103 ? -3.715 11.783 -6.692 1.00 65.75 103 LEU A O 1
ATOM 751 N N . SER A 1 104 ? -4.094 13.982 -6.518 1.00 56.09 104 SER A N 1
ATOM 752 C CA . SER A 1 104 ? -5.419 13.958 -7.136 1.00 56.09 104 SER A CA 1
ATOM 753 C C . SER A 1 104 ? -5.283 13.949 -8.665 1.00 56.09 104 SER A C 1
ATOM 755 O O . SER A 1 104 ? -5.374 14.976 -9.327 1.00 56.09 104 SER A O 1
ATOM 757 N N . GLY A 1 105 ? -5.031 12.771 -9.240 1.00 53.44 105 GLY A N 1
ATOM 758 C CA . GLY A 1 105 ? -4.969 12.550 -10.688 1.00 53.44 105 GLY A CA 1
ATOM 759 C C . GLY A 1 105 ? -5.619 11.217 -11.049 1.00 53.44 105 GLY A C 1
ATOM 760 O O . GLY A 1 105 ? -5.397 10.229 -10.360 1.00 53.44 105 GLY A O 1
ATOM 761 N N . GLY A 1 106 ? -6.476 11.209 -12.076 1.00 55.44 106 GLY A N 1
ATOM 762 C CA . GLY A 1 106 ? -7.400 10.115 -12.409 1.00 55.44 106 GLY A CA 1
ATOM 763 C C . GLY A 1 106 ? -6.780 8.729 -12.645 1.00 55.44 106 GLY A C 1
ATOM 764 O O . GLY A 1 106 ? -5.573 8.538 -12.584 1.00 55.44 106 GLY A O 1
ATOM 765 N N . SER A 1 107 ? -7.648 7.760 -12.957 1.00 52.19 107 SER A N 1
ATOM 766 C CA . SER A 1 107 ? -7.417 6.302 -13.062 1.00 52.19 107 SER A CA 1
ATOM 767 C C . SER A 1 107 ? -6.062 5.838 -13.641 1.00 52.19 107 SER A C 1
ATOM 769 O O . SER A 1 107 ? -5.535 4.820 -13.200 1.00 52.19 107 SER A O 1
ATOM 771 N N . MET A 1 108 ? -5.438 6.593 -14.551 1.00 44.62 108 MET A N 1
ATOM 772 C CA . MET A 1 108 ? -4.112 6.272 -15.102 1.00 44.62 108 MET A CA 1
ATOM 773 C C . MET A 1 108 ? -2.945 6.479 -14.117 1.00 44.62 108 MET A C 1
ATOM 775 O O . MET A 1 108 ? -1.925 5.808 -14.232 1.00 44.62 108 MET A O 1
ATOM 779 N N . MET A 1 109 ? -3.086 7.345 -13.110 1.00 52.59 109 MET A N 1
ATOM 780 C CA . MET A 1 109 ? -2.078 7.574 -12.065 1.00 52.59 109 MET A CA 1
ATOM 781 C C . MET A 1 109 ? -2.090 6.464 -10.995 1.00 52.59 109 MET A C 1
ATOM 783 O O . MET A 1 109 ? -1.101 6.262 -10.288 1.00 52.59 109 MET A O 1
ATOM 787 N N . ASN A 1 110 ? -3.170 5.671 -10.934 1.00 53.44 110 ASN A N 1
ATOM 788 C CA . ASN A 1 110 ? -3.244 4.463 -10.105 1.00 53.44 110 ASN A CA 1
ATOM 789 C C . ASN A 1 110 ? -2.343 3.337 -10.631 1.00 53.44 110 ASN A C 1
ATOM 791 O O . ASN A 1 110 ? -1.900 2.512 -9.842 1.00 53.44 110 ASN A O 1
ATOM 795 N N . LEU A 1 111 ? -2.024 3.317 -11.933 1.00 47.88 111 LEU A N 1
ATOM 796 C CA . LEU A 1 111 ? -1.097 2.331 -12.509 1.00 47.88 111 LEU A CA 1
ATOM 797 C C . LEU A 1 111 ? 0.352 2.556 -12.053 1.00 47.88 111 LEU A C 1
ATOM 799 O O . LEU A 1 111 ? 1.127 1.609 -11.997 1.00 47.88 111 LEU A O 1
ATOM 803 N N . PHE A 1 112 ? 0.697 3.792 -11.687 1.00 49.59 112 PHE A N 1
ATOM 804 C CA . PHE A 1 112 ? 1.999 4.156 -11.119 1.00 49.59 112 PHE A CA 1
ATOM 805 C C . PHE A 1 112 ? 1.956 4.331 -9.598 1.00 49.59 112 PHE A C 1
ATOM 807 O O . PHE A 1 112 ? 2.973 4.635 -8.977 1.00 49.59 112 PHE A O 1
ATOM 814 N N . SER A 1 113 ? 0.785 4.144 -8.986 1.00 57.31 113 SER A N 1
ATOM 815 C CA . SER A 1 113 ? 0.666 4.139 -7.536 1.00 57.31 113 SER A CA 1
ATOM 816 C C . SER A 1 113 ? 1.232 2.824 -7.019 1.00 57.31 113 SER A C 1
ATOM 818 O O . SER A 1 113 ? 0.760 1.742 -7.354 1.00 57.31 113 SER A O 1
ATOM 820 N N . THR A 1 114 ? 2.252 2.914 -6.175 1.00 58.34 114 THR A N 1
ATOM 821 C CA . THR A 1 114 ? 2.897 1.760 -5.534 1.00 58.34 114 THR A CA 1
ATOM 822 C C . THR A 1 114 ? 1.982 1.032 -4.541 1.00 58.34 114 THR A C 1
ATOM 824 O O . THR A 1 114 ? 2.371 -0.006 -4.009 1.00 58.34 114 THR A O 1
ATOM 827 N N . HIS A 1 115 ? 0.762 1.534 -4.320 1.00 64.81 115 HIS A N 1
ATOM 828 C CA . HIS A 1 115 ? -0.244 0.975 -3.423 1.00 64.81 115 HIS A CA 1
ATOM 829 C C . HIS A 1 115 ? -1.474 0.472 -4.193 1.00 64.81 115 HIS A C 1
ATOM 831 O O . HIS A 1 115 ? -1.848 1.064 -5.211 1.00 64.81 115 HIS A O 1
ATOM 837 N N . PRO A 1 116 ? -2.131 -0.598 -3.707 1.00 68.31 116 PRO A N 1
ATOM 838 C CA . PRO A 1 116 ? -3.407 -1.036 -4.253 1.00 68.31 116 PRO A CA 1
ATOM 839 C C . PRO A 1 116 ? -4.481 0.049 -4.077 1.00 68.31 116 PRO A C 1
ATOM 841 O O . PRO A 1 116 ? -4.385 0.875 -3.161 1.00 68.31 116 PRO A O 1
ATOM 844 N N . PRO A 1 117 ? -5.519 0.060 -4.931 1.00 78.38 117 PRO A N 1
ATOM 845 C CA . PRO A 1 117 ? -6.616 1.005 -4.795 1.00 78.38 117 PRO A CA 1
ATOM 846 C C . PRO A 1 117 ? -7.265 0.878 -3.413 1.00 78.38 117 PRO A C 1
ATOM 848 O O . PRO A 1 117 ? -7.507 -0.221 -2.909 1.00 78.38 117 PRO A O 1
ATOM 851 N N . LEU A 1 118 ? -7.576 2.024 -2.807 1.00 81.06 118 LEU A N 1
ATOM 852 C CA . LEU A 1 118 ? -8.109 2.106 -1.445 1.00 81.06 118 LEU A CA 1
ATOM 853 C C . LEU A 1 118 ? -9.387 1.271 -1.265 1.00 81.06 118 LEU A C 1
ATOM 855 O O . LEU A 1 118 ? -9.597 0.668 -0.217 1.00 81.06 118 LEU A O 1
ATOM 859 N N . GLN A 1 119 ? -10.223 1.207 -2.301 1.00 83.50 119 GLN A N 1
ATOM 860 C CA . GLN A 1 119 ? -11.471 0.447 -2.304 1.00 83.50 119 GLN A CA 1
ATOM 861 C C . GLN A 1 119 ? -11.230 -1.056 -2.137 1.00 83.50 119 GLN A C 1
ATOM 863 O O . GLN A 1 119 ? -11.982 -1.711 -1.424 1.00 83.50 119 GLN A O 1
ATOM 868 N N . GLU A 1 120 ? -10.173 -1.599 -2.745 1.00 84.44 120 GLU A N 1
ATOM 869 C CA . GLU A 1 120 ? -9.854 -3.025 -2.641 1.00 84.44 120 GLU A CA 1
ATOM 870 C C . GLU A 1 120 ? -9.339 -3.376 -1.239 1.00 84.44 120 GLU A C 1
ATOM 872 O O . GLU A 1 120 ? -9.705 -4.413 -0.691 1.00 84.44 120 GLU A O 1
ATOM 877 N N . ARG A 1 121 ? -8.572 -2.472 -0.613 1.00 87.00 121 ARG A N 1
ATOM 878 C CA . ARG A 1 121 ? -8.137 -2.610 0.789 1.00 87.00 121 ARG A CA 1
ATOM 879 C C . ARG A 1 121 ? -9.328 -2.631 1.749 1.00 87.00 121 ARG A C 1
ATOM 881 O O . ARG A 1 121 ? -9.438 -3.535 2.571 1.00 87.00 121 ARG A O 1
ATOM 888 N N . ILE A 1 122 ? -10.252 -1.676 1.599 1.00 88.75 122 ILE A N 1
ATOM 889 C CA . ILE A 1 122 ? -11.483 -1.604 2.404 1.00 88.75 122 ILE A CA 1
ATOM 890 C C . ILE A 1 122 ? -12.318 -2.872 2.214 1.00 88.75 122 ILE A C 1
ATOM 892 O O . ILE A 1 122 ? -12.761 -3.461 3.195 1.00 88.75 122 ILE A O 1
ATOM 896 N N . ALA A 1 123 ? -12.503 -3.318 0.969 1.00 88.31 123 ALA A N 1
ATOM 897 C CA . ALA A 1 123 ? -13.265 -4.525 0.675 1.00 88.31 123 ALA A CA 1
ATOM 898 C C . ALA A 1 123 ? -12.667 -5.760 1.366 1.00 88.31 123 ALA A C 1
ATOM 900 O O . ALA A 1 123 ? -13.404 -6.493 2.014 1.00 88.31 123 ALA A O 1
ATOM 901 N N . ARG A 1 124 ? -11.343 -5.958 1.308 1.00 85.81 124 ARG A N 1
ATOM 902 C CA . ARG A 1 124 ? -10.677 -7.089 1.982 1.00 85.81 124 ARG A CA 1
ATOM 903 C C . ARG A 1 124 ? -10.825 -7.057 3.502 1.00 85.81 124 ARG A C 1
ATOM 905 O O . ARG A 1 124 ? -11.033 -8.106 4.101 1.00 85.81 124 ARG A O 1
ATOM 912 N N . LEU A 1 125 ? -10.739 -5.873 4.113 1.00 86.75 125 LEU A N 1
ATOM 913 C CA . LEU A 1 125 ? -10.940 -5.712 5.557 1.00 86.75 125 LEU A CA 1
ATOM 914 C C . LEU A 1 125 ? -12.374 -6.053 5.983 1.00 86.75 125 LEU A C 1
ATOM 916 O O . LEU A 1 125 ? -12.561 -6.668 7.029 1.00 86.75 125 LEU A O 1
ATOM 920 N N . ARG A 1 126 ? -13.374 -5.684 5.173 1.00 87.88 126 ARG A N 1
ATOM 921 C CA . ARG A 1 126 ? -14.792 -5.981 5.444 1.00 87.88 126 ARG A CA 1
ATOM 922 C C . ARG A 1 126 ? -15.170 -7.434 5.167 1.00 87.88 126 ARG A C 1
ATOM 924 O O . ARG A 1 126 ? -15.988 -7.997 5.879 1.00 87.88 126 ARG A O 1
ATOM 931 N N . ASP A 1 127 ? -14.561 -8.045 4.156 1.00 82.06 127 ASP A N 1
ATOM 932 C CA . ASP A 1 127 ? -14.819 -9.437 3.762 1.00 82.06 127 ASP A CA 1
ATOM 933 C C . ASP A 1 127 ? -14.163 -10.456 4.714 1.00 82.06 127 ASP A C 1
ATOM 935 O O . ASP A 1 127 ? -14.257 -11.661 4.503 1.00 82.06 127 ASP A O 1
ATOM 939 N N . GLY A 1 128 ? -13.435 -9.996 5.741 1.00 66.00 128 GLY A N 1
ATOM 940 C CA . GLY A 1 128 ? -12.743 -10.872 6.691 1.00 66.00 128 GLY A CA 1
ATOM 941 C C . GLY A 1 128 ? -11.615 -11.702 6.069 1.00 66.00 128 GLY A C 1
ATOM 942 O O . GLY A 1 128 ? -11.015 -12.518 6.761 1.00 66.00 128 GLY A O 1
ATOM 943 N N . LYS A 1 129 ? -11.278 -11.467 4.790 1.00 63.62 129 LYS A N 1
ATOM 944 C CA . LYS A 1 129 ? -10.153 -12.076 4.060 1.00 63.62 129 LYS A CA 1
ATOM 945 C C . LYS A 1 129 ? -8.830 -11.446 4.470 1.00 63.62 129 LYS A C 1
ATOM 947 O O . LYS A 1 129 ? -8.036 -10.981 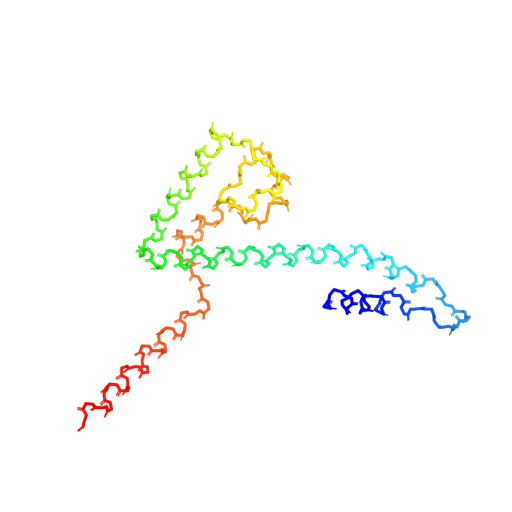3.648 1.00 63.62 129 LYS A O 1
ATOM 952 N N . THR A 1 130 ? -8.582 -11.422 5.771 1.00 60.56 130 THR A N 1
ATOM 953 C CA . THR A 1 130 ? -7.250 -11.237 6.333 1.00 60.56 130 THR A CA 1
ATOM 954 C C . THR A 1 130 ? -6.499 -12.562 6.234 1.00 60.56 130 THR A C 1
ATOM 956 O O . THR A 1 130 ? -6.079 -13.107 7.251 1.00 60.56 130 THR A O 1
ATOM 959 N N . ASP A 1 131 ? -6.370 -13.086 5.009 1.00 55.53 131 ASP A N 1
ATOM 960 C CA . ASP A 1 131 ? -5.701 -14.351 4.694 1.00 55.53 131 ASP A CA 1
ATOM 961 C C . ASP A 1 131 ? -4.198 -14.173 4.923 1.00 55.53 131 ASP A C 1
ATOM 963 O O . ASP A 1 131 ? -3.408 -13.903 4.014 1.00 55.53 131 ASP A O 1
ATOM 967 N N . LEU A 1 132 ? -3.799 -14.238 6.186 1.00 54.06 132 LEU A N 1
ATOM 968 C CA . LEU A 1 132 ? -2.411 -14.243 6.583 1.00 54.06 132 LEU A CA 1
ATOM 969 C C . LEU A 1 132 ? -1.927 -15.703 6.556 1.00 54.06 132 LEU A C 1
ATOM 971 O O . LEU A 1 132 ? -2.496 -16.535 7.262 1.00 54.06 132 LEU A O 1
ATOM 975 N N . PRO A 1 133 ? -0.828 -16.032 5.849 1.00 51.44 133 PRO A N 1
ATOM 976 C CA . PRO A 1 133 ? -0.229 -17.376 5.880 1.00 51.44 133 PRO A CA 1
ATOM 977 C C . PRO A 1 133 ? 0.147 -17.870 7.293 1.00 51.44 133 PRO A C 1
ATOM 979 O O . PRO A 1 133 ? 0.401 -19.053 7.496 1.00 51.44 133 PRO A O 1
ATOM 982 N N . ILE A 1 134 ? 0.178 -16.956 8.266 1.00 52.31 134 ILE A N 1
ATOM 983 C CA . ILE A 1 134 ? 0.555 -17.158 9.669 1.00 52.31 134 ILE A CA 1
ATOM 984 C C . ILE A 1 134 ? -0.583 -17.676 10.563 1.00 52.31 134 ILE A C 1
ATOM 986 O O . ILE A 1 134 ? -0.314 -18.027 11.710 1.00 52.31 134 ILE A O 1
ATOM 990 N N . GLU A 1 135 ? -1.828 -17.810 10.082 1.00 55.06 135 GLU A N 1
ATOM 991 C CA . GLU A 1 135 ? -2.920 -18.387 10.898 1.00 55.06 135 GLU A CA 1
ATOM 992 C C . GLU A 1 135 ? -2.618 -19.807 11.385 1.00 55.06 135 GLU A C 1
ATOM 994 O O . GLU A 1 135 ? -2.941 -20.167 12.515 1.00 55.06 135 GLU A O 1
ATOM 999 N N . GLY A 1 136 ? -1.914 -20.595 10.570 1.00 55.66 136 GLY A N 1
ATOM 1000 C CA . GLY A 1 136 ? -1.494 -21.934 10.965 1.00 55.66 136 GLY A CA 1
ATOM 1001 C C . GLY A 1 136 ? -0.353 -21.954 11.986 1.00 55.66 136 GLY A C 1
ATOM 1002 O O . GLY A 1 136 ? -0.087 -23.004 12.559 1.00 55.66 136 GLY A O 1
ATOM 1003 N N . GLU A 1 137 ? 0.367 -20.854 12.194 1.00 59.44 137 GLU A N 1
ATOM 1004 C CA . GLU A 1 137 ? 1.596 -20.812 13.000 1.00 59.44 137 GLU A CA 1
ATOM 1005 C C . GLU A 1 137 ? 1.324 -20.327 14.430 1.00 59.44 137 GLU A C 1
ATOM 1007 O O . GLU A 1 137 ? 1.832 -20.911 15.385 1.00 59.44 137 GLU A O 1
ATOM 1012 N N . GLU A 1 138 ? 0.415 -19.360 14.599 1.00 62.50 138 GLU A N 1
ATOM 1013 C CA . GLU A 1 138 ? -0.041 -18.901 15.920 1.00 62.50 138 GLU A CA 1
ATOM 1014 C C . GLU A 1 138 ? -0.862 -19.984 16.648 1.00 62.50 138 GLU A C 1
ATOM 1016 O O . GLU A 1 138 ? -0.671 -20.225 17.842 1.00 62.50 138 GLU A O 1
ATOM 1021 N N . ASP A 1 139 ? -1.731 -20.694 15.920 1.00 67.62 139 ASP A N 1
ATOM 1022 C CA . ASP A 1 139 ? -2.544 -21.782 16.475 1.00 67.62 139 ASP A CA 1
ATOM 1023 C C . ASP A 1 139 ? -1.695 -23.025 16.808 1.00 67.62 139 ASP A C 1
ATOM 1025 O O . ASP A 1 139 ? -1.941 -23.709 17.803 1.00 67.62 139 ASP A O 1
ATOM 1029 N N . ARG A 1 140 ? -0.625 -23.280 16.036 1.00 74.19 140 ARG A N 1
ATOM 1030 C CA . ARG A 1 140 ? 0.392 -24.290 16.379 1.00 74.19 140 ARG A CA 1
ATOM 1031 C C . ARG A 1 140 ? 1.173 -23.900 17.631 1.00 74.19 140 ARG A C 1
ATOM 1033 O O . ARG A 1 140 ? 1.251 -24.710 18.548 1.00 74.19 140 ARG A O 1
ATOM 1040 N N . GLY A 1 141 ? 1.659 -22.661 17.714 1.00 76.12 141 GLY A N 1
ATOM 1041 C CA . GLY A 1 141 ? 2.406 -22.174 18.877 1.00 76.12 141 GLY A CA 1
ATOM 1042 C C . GLY A 1 141 ? 1.593 -22.212 20.175 1.00 76.12 141 GLY A C 1
ATOM 1043 O O . GLY A 1 141 ? 2.109 -22.615 21.216 1.00 76.12 141 GLY A O 1
ATOM 1044 N N . ARG A 1 142 ? 0.295 -21.874 20.123 1.00 80.19 142 ARG A N 1
ATOM 1045 C CA . ARG A 1 142 ? -0.612 -22.003 21.280 1.00 80.19 142 ARG A CA 1
ATOM 1046 C C . ARG A 1 142 ? -0.802 -23.458 21.705 1.00 80.19 142 ARG A C 1
ATOM 1048 O O . ARG A 1 142 ? -0.693 -23.759 22.890 1.00 80.19 142 ARG A O 1
ATOM 1055 N N . LYS A 1 143 ? -1.032 -24.367 20.752 1.00 84.56 143 LYS A N 1
ATOM 1056 C CA . LYS A 1 143 ? -1.192 -25.806 21.028 1.00 84.56 143 LYS A CA 1
ATOM 1057 C C . LYS A 1 143 ? 0.082 -26.434 21.597 1.00 84.56 143 LYS A C 1
ATOM 1059 O O . LYS A 1 143 ? -0.003 -27.245 22.516 1.00 84.56 143 LYS A O 1
ATOM 1064 N N . GLU A 1 144 ? 1.251 -26.042 21.096 1.00 85.44 144 GLU A N 1
ATOM 1065 C CA . GLU A 1 144 ? 2.553 -26.476 21.615 1.00 85.44 144 GLU A CA 1
ATOM 1066 C C . GLU A 1 144 ? 2.808 -25.947 23.032 1.00 85.44 144 GLU A C 1
ATOM 1068 O O . GLU A 1 144 ? 3.199 -26.717 23.910 1.00 85.44 144 GLU A O 1
ATOM 1073 N N . ALA A 1 145 ? 2.513 -24.670 23.291 1.00 81.81 145 ALA A N 1
ATOM 1074 C CA . ALA A 1 145 ? 2.633 -24.076 24.620 1.00 81.81 145 ALA A CA 1
ATOM 1075 C C . ALA A 1 145 ? 1.690 -24.740 25.640 1.00 81.81 145 ALA A C 1
ATOM 1077 O O . ALA A 1 145 ? 2.104 -25.041 26.760 1.00 81.81 145 ALA A O 1
ATOM 1078 N N . GLU A 1 146 ? 0.445 -25.032 25.253 1.00 88.75 146 GLU A N 1
ATOM 1079 C CA . GLU A 1 146 ? -0.494 -25.780 26.093 1.00 88.75 146 GLU A CA 1
ATOM 1080 C C . GLU A 1 146 ? -0.025 -27.213 26.363 1.00 88.75 146 GLU A C 1
ATOM 1082 O O . GLU A 1 146 ? -0.146 -27.700 27.489 1.00 88.75 146 GLU A O 1
ATOM 1087 N N . ALA A 1 147 ? 0.503 -27.904 25.350 1.00 90.75 147 ALA A N 1
ATOM 1088 C CA . ALA A 1 147 ? 1.026 -29.259 25.500 1.00 90.75 147 ALA A CA 1
ATOM 1089 C C . ALA A 1 147 ? 2.248 -29.292 26.431 1.00 90.75 147 ALA A C 1
ATOM 1091 O O . ALA A 1 147 ? 2.331 -30.153 27.309 1.00 90.75 147 ALA A O 1
ATOM 1092 N N . MET A 1 148 ? 3.151 -28.320 26.289 1.00 89.44 148 MET A N 1
ATOM 1093 C CA . MET A 1 148 ? 4.310 -28.136 27.161 1.00 89.44 148 MET A CA 1
ATOM 1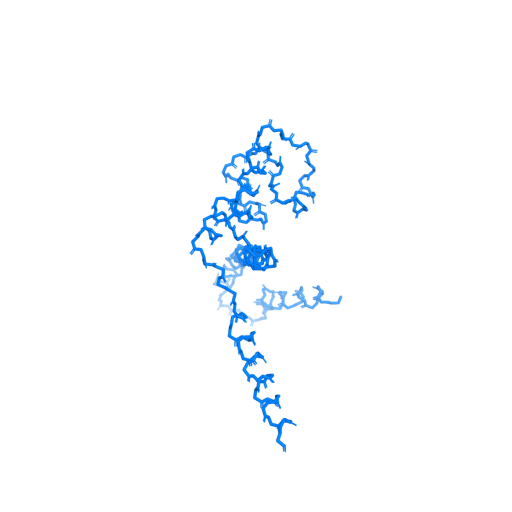094 C C . MET A 1 148 ? 3.883 -27.847 28.604 1.00 89.44 148 MET A C 1
ATOM 1096 O O . MET A 1 148 ? 4.388 -28.478 29.531 1.00 89.44 148 MET A O 1
ATOM 1100 N N . TRP A 1 149 ? 2.910 -26.953 28.807 1.00 88.69 149 TRP A N 1
ATOM 1101 C CA . TRP A 1 149 ? 2.387 -26.636 30.138 1.00 88.69 149 TRP A CA 1
ATOM 1102 C C . TRP A 1 149 ? 1.770 -27.861 30.827 1.00 88.69 149 TRP A C 1
ATOM 1104 O O . TRP A 1 149 ? 2.092 -28.142 31.978 1.00 88.69 149 TRP A O 1
ATOM 1114 N N . ARG A 1 150 ? 0.957 -28.649 30.105 1.00 92.62 150 ARG A N 1
ATOM 1115 C CA . ARG A 1 150 ? 0.378 -29.908 30.617 1.00 92.62 150 ARG A CA 1
ATOM 1116 C C . ARG A 1 150 ? 1.429 -30.966 30.957 1.00 92.62 150 ARG A C 1
ATOM 1118 O O . ARG A 1 150 ? 1.157 -31.850 31.768 1.00 92.62 150 ARG A O 1
ATOM 1125 N N . HIS A 1 151 ? 2.587 -30.928 30.298 1.00 90.94 151 HIS A N 1
ATOM 1126 C CA . HIS A 1 151 ? 3.695 -31.836 30.576 1.00 90.94 151 HIS A CA 1
ATOM 1127 C C . HIS A 1 151 ? 4.468 -31.428 31.836 1.00 90.94 151 HIS A C 1
ATOM 1129 O O . HIS A 1 151 ? 4.832 -32.296 32.618 1.00 90.94 151 HIS A O 1
ATOM 1135 N N . LEU A 1 152 ? 4.662 -30.123 32.053 1.00 88.38 152 LEU A N 1
ATOM 1136 C CA . LEU A 1 152 ? 5.346 -29.567 33.228 1.00 88.38 152 LEU A CA 1
ATOM 1137 C C . LEU A 1 152 ? 4.492 -29.589 34.503 1.00 88.38 152 LEU A C 1
ATOM 1139 O O . LEU A 1 152 ? 5.031 -29.533 35.602 1.00 88.38 152 LEU A O 1
ATOM 1143 N N . SER A 1 153 ? 3.166 -29.645 34.369 1.00 87.62 153 SER A N 1
ATOM 1144 C CA . SER A 1 153 ? 2.231 -29.680 35.497 1.00 87.62 153 SER A CA 1
ATOM 1145 C C . SER A 1 153 ? 1.964 -31.092 36.055 1.00 87.62 153 SER A C 1
ATOM 1147 O O . SER A 1 153 ? 0.956 -31.278 36.738 1.00 87.62 153 SER A O 1
ATOM 1149 N N . LYS A 1 154 ? 2.793 -32.089 35.720 1.00 68.38 154 LYS A N 1
ATOM 1150 C CA . LYS A 1 154 ? 2.769 -33.459 36.266 1.00 68.38 154 LYS A CA 1
ATOM 1151 C C . LYS A 1 154 ? 4.014 -33.707 37.104 1.00 68.38 154 LYS A C 1
ATOM 1153 O O . LYS A 1 154 ? 3.867 -34.408 38.126 1.00 68.38 154 LYS A O 1
#